Protein AF-A0A3C0GP43-F1 (afdb_monomer_lite)

Radius of gyration: 14.51 Å; chains: 1; bounding box: 31×23×42 Å

Structure (mmCIF, N/CA/C/O backbone):
data_AF-A0A3C0GP43-F1
#
_entry.id   AF-A0A3C0GP43-F1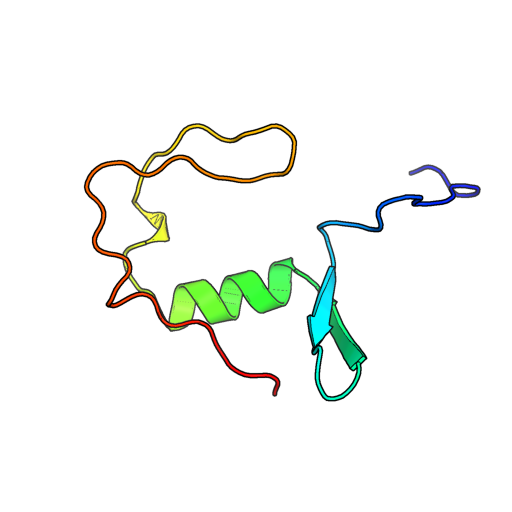
#
loop_
_atom_site.group_PDB
_atom_site.id
_atom_site.type_symbol
_atom_site.label_atom_id
_atom_site.label_alt_id
_atom_site.label_comp_id
_atom_site.label_asym_id
_atom_site.label_entity_id
_atom_site.label_seq_id
_atom_site.pdbx_PDB_ins_code
_atom_site.Cartn_x
_atom_site.Cartn_y
_ato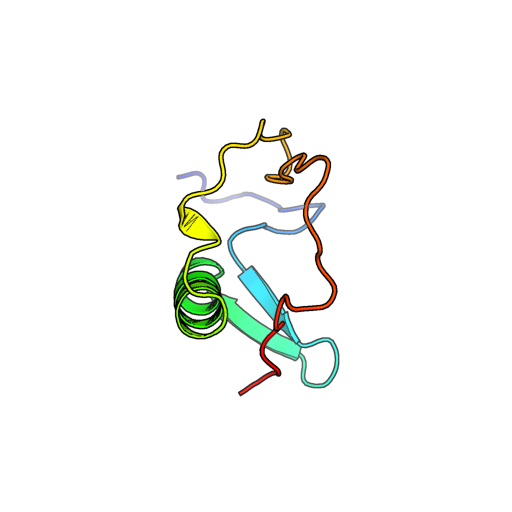m_site.Cartn_z
_atom_site.occupancy
_atom_site.B_iso_or_equiv
_atom_site.auth_seq_id
_atom_site.auth_comp_id
_atom_site.auth_asym_id
_atom_site.auth_atom_id
_atom_site.pdbx_PDB_model_num
ATOM 1 N N . GLY A 1 1 ? 4.297 -1.440 22.399 1.00 80.81 1 GLY A N 1
ATOM 2 C CA . GLY A 1 1 ? 3.281 -0.654 21.679 1.00 80.81 1 GLY A CA 1
ATOM 3 C C . GLY A 1 1 ? 2.422 0.105 22.665 1.00 80.81 1 GLY A C 1
ATOM 4 O O . GLY A 1 1 ? 2.311 -0.322 23.813 1.00 80.81 1 GLY A O 1
ATOM 5 N N . SER A 1 2 ? 1.847 1.215 22.220 1.00 88.38 2 SER A N 1
ATOM 6 C CA . SER A 1 2 ? 0.894 2.018 22.991 1.00 88.38 2 SER A CA 1
ATOM 7 C C . SER A 1 2 ? -0.449 1.289 23.109 1.00 88.38 2 SER A C 1
ATOM 9 O O . SER A 1 2 ? -0.843 0.585 22.182 1.00 88.38 2 SER A O 1
ATOM 11 N N . ARG A 1 3 ? -1.120 1.398 24.264 1.00 88.25 3 ARG A N 1
ATOM 12 C CA . ARG A 1 3 ? -2.345 0.628 24.573 1.00 88.25 3 ARG A CA 1
ATOM 13 C C . ARG A 1 3 ? -3.616 1.476 24.612 1.00 88.25 3 ARG A C 1
ATOM 15 O O . ARG A 1 3 ? -4.684 0.959 24.320 1.00 88.25 3 ARG A O 1
ATOM 22 N N . GLU A 1 4 ? -3.493 2.758 24.935 1.00 93.31 4 GLU A N 1
ATOM 23 C CA . GLU A 1 4 ? -4.608 3.708 25.027 1.00 93.31 4 GLU A CA 1
ATOM 24 C C . GLU A 1 4 ? -4.523 4.707 23.871 1.00 93.31 4 GLU A C 1
ATOM 26 O O . GLU A 1 4 ? -4.216 5.882 24.053 1.00 93.31 4 GLU A O 1
ATOM 31 N N . VAL A 1 5 ? -4.699 4.200 22.650 1.00 92.19 5 VAL A N 1
ATOM 32 C CA . VAL A 1 5 ? -4.599 4.991 21.417 1.00 92.19 5 VAL A CA 1
ATOM 33 C C . VAL A 1 5 ? -5.942 4.995 20.708 1.00 92.19 5 VAL A C 1
ATOM 35 O O . VAL A 1 5 ? -6.643 3.985 20.688 1.00 92.19 5 VAL A O 1
ATOM 38 N N . ILE A 1 6 ? -6.283 6.139 20.119 1.00 93.19 6 ILE A N 1
ATOM 39 C CA . ILE A 1 6 ? -7.414 6.284 19.208 1.00 93.19 6 ILE A CA 1
ATOM 40 C C . ILE A 1 6 ? -6.847 6.525 17.810 1.00 93.19 6 ILE A C 1
ATOM 42 O O . ILE A 1 6 ? -6.224 7.556 17.556 1.00 93.19 6 ILE A O 1
ATOM 46 N N . ASP A 1 7 ? -7.088 5.583 16.903 1.00 90.44 7 ASP A N 1
ATOM 47 C CA . ASP A 1 7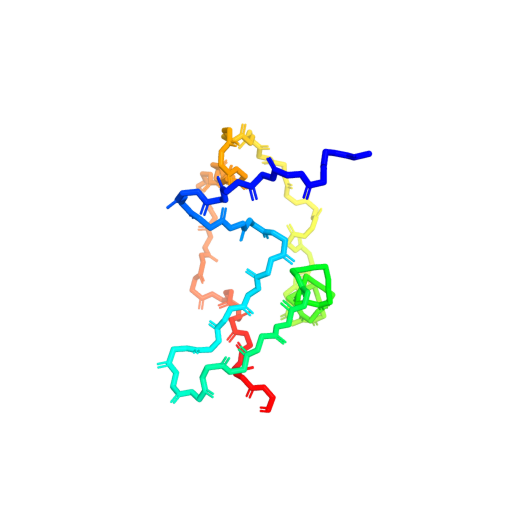 ? -6.670 5.668 15.505 1.00 90.44 7 ASP A CA 1
ATOM 48 C C . ASP A 1 7 ? -7.673 6.526 14.710 1.00 90.44 7 ASP A C 1
ATOM 50 O O . ASP A 1 7 ? -8.594 6.009 14.076 1.00 90.44 7 ASP A O 1
ATOM 54 N N . LEU A 1 8 ? -7.524 7.857 14.773 1.00 94.00 8 LEU A N 1
ATOM 55 C CA . LEU A 1 8 ? -8.483 8.816 14.191 1.00 94.00 8 LEU A CA 1
ATOM 56 C C . LEU A 1 8 ? -8.728 8.611 12.689 1.00 94.00 8 LEU A C 1
ATOM 58 O O . LEU A 1 8 ? -9.845 8.808 12.218 1.00 94.00 8 LEU A O 1
ATOM 62 N N . HIS A 1 9 ? -7.696 8.208 11.946 1.00 91.50 9 HIS A N 1
ATOM 63 C CA . HIS A 1 9 ? -7.767 7.965 10.501 1.00 91.50 9 HIS A CA 1
ATOM 64 C C . HIS A 1 9 ? -7.736 6.470 10.155 1.00 91.50 9 HIS A C 1
ATOM 66 O O . HIS A 1 9 ? -7.517 6.093 9.008 1.00 91.50 9 HIS A O 1
ATOM 72 N N . GLY A 1 10 ? -7.976 5.609 11.146 1.00 88.69 10 GLY A N 1
ATOM 73 C CA . GLY A 1 10 ? -7.840 4.168 10.994 1.00 88.69 10 GLY A CA 1
ATOM 74 C C . GLY A 1 10 ? -6.381 3.718 10.967 1.00 88.69 10 GLY A C 1
ATOM 75 O O . GLY A 1 10 ? -5.488 4.400 11.469 1.00 88.69 10 GLY A O 1
ATOM 76 N N . ARG A 1 11 ? -6.157 2.520 10.422 1.00 89.75 11 ARG A N 1
ATOM 77 C CA . ARG A 1 11 ? -4.859 1.844 10.433 1.00 89.75 11 ARG A CA 1
ATOM 78 C C . ARG A 1 11 ? -4.579 1.198 9.083 1.00 89.75 11 ARG A C 1
ATOM 80 O O . ARG A 1 11 ? -5.481 0.615 8.488 1.00 89.75 11 ARG A O 1
ATOM 87 N N . LEU A 1 12 ? -3.320 1.252 8.656 1.00 91.25 12 LEU A N 1
ATOM 88 C CA . LEU A 1 12 ? -2.845 0.651 7.403 1.00 91.25 12 LEU A CA 1
ATOM 89 C C . LEU A 1 12 ? -2.607 -0.861 7.502 1.00 91.25 12 LEU A C 1
ATOM 91 O O . LEU A 1 12 ? -2.490 -1.538 6.487 1.00 91.25 12 LEU A O 1
ATOM 95 N N . ASP A 1 13 ? -2.557 -1.416 8.713 1.00 93.69 13 ASP A N 1
ATOM 96 C CA . ASP A 1 13 ? -2.330 -2.846 8.942 1.00 93.69 13 ASP A CA 1
ATOM 97 C C . ASP A 1 13 ? -3.590 -3.709 8.741 1.00 93.69 13 ASP A C 1
ATOM 99 O O . ASP A 1 13 ? -3.551 -4.925 8.936 1.00 93.69 13 ASP A O 1
ATOM 103 N N . GLN A 1 14 ? -4.701 -3.103 8.313 1.00 94.62 14 GLN A N 1
ATOM 104 C CA . GLN A 1 14 ? -5.974 -3.771 8.080 1.00 94.62 14 GLN A CA 1
ATOM 105 C C . GLN A 1 14 ? -6.578 -3.395 6.727 1.00 94.62 14 GLN A C 1
ATOM 107 O O . GLN A 1 14 ? -6.635 -2.229 6.349 1.00 94.62 14 GLN A O 1
ATOM 112 N N . VAL A 1 15 ? -7.123 -4.395 6.040 1.00 96.31 15 VAL A N 1
ATOM 113 C CA . VAL A 1 15 ? -7.947 -4.231 4.839 1.00 96.31 15 VAL A CA 1
ATOM 114 C C . VAL A 1 15 ? -9.393 -4.537 5.210 1.00 96.31 15 VAL A C 1
ATOM 116 O O . VAL A 1 15 ? -9.653 -5.528 5.894 1.00 96.31 15 VAL A O 1
ATOM 119 N N . ARG A 1 16 ? -10.340 -3.701 4.764 1.00 96.19 16 ARG A N 1
ATOM 120 C CA . ARG A 1 16 ? -11.782 -3.929 4.954 1.00 96.19 16 ARG A CA 1
ATOM 121 C C . ARG A 1 16 ? -12.490 -4.108 3.617 1.00 96.19 16 ARG A C 1
ATOM 123 O O . ARG A 1 16 ? -12.285 -3.321 2.695 1.00 96.19 16 ARG A O 1
ATOM 130 N N . CYS A 1 17 ? -13.378 -5.089 3.535 1.00 97.00 17 CYS A N 1
ATOM 131 C CA . CYS A 1 17 ? -14.308 -5.196 2.422 1.00 97.00 17 CYS A CA 1
ATOM 132 C C . CYS A 1 17 ? -15.390 -4.114 2.543 1.00 97.00 17 CYS A C 1
ATOM 134 O O . CYS A 1 17 ? -16.037 -3.990 3.580 1.00 97.00 17 CYS A O 1
ATOM 136 N N . MET A 1 18 ? -15.627 -3.358 1.472 1.00 96.88 18 MET A N 1
ATOM 137 C CA . MET A 1 18 ? -16.680 -2.333 1.436 1.00 96.88 18 MET A CA 1
ATOM 138 C C . MET A 1 18 ? -18.090 -2.918 1.225 1.00 96.88 18 MET A C 1
ATOM 140 O O . MET A 1 18 ? -19.067 -2.189 1.349 1.00 96.88 18 MET A O 1
ATOM 144 N N . GLY A 1 19 ? -18.202 -4.212 0.891 1.00 98.06 19 GLY A N 1
ATOM 145 C CA . GLY A 1 19 ? -19.479 -4.903 0.674 1.00 98.06 19 GLY A CA 1
ATOM 146 C C . GLY A 1 19 ? -19.991 -5.684 1.889 1.00 98.06 19 GLY A C 1
ATOM 147 O O . GLY A 1 19 ? -21.175 -5.613 2.198 1.00 98.06 19 GLY A O 1
ATOM 148 N N . CYS A 1 20 ? -19.116 -6.425 2.579 1.00 97.69 20 CYS A N 1
ATOM 149 C CA . CYS A 1 20 ? -19.490 -7.283 3.717 1.00 97.69 20 CYS A CA 1
ATOM 150 C C . CYS A 1 20 ? -18.794 -6.923 5.039 1.00 97.69 20 CYS A C 1
ATOM 152 O O . CYS A 1 20 ? -18.963 -7.632 6.025 1.00 97.69 20 CYS A O 1
ATOM 154 N N . GLU A 1 21 ? -17.986 -5.858 5.060 1.00 96.94 21 GLU A N 1
ATOM 155 C CA . GLU A 1 21 ? -17.239 -5.371 6.233 1.00 96.94 21 GLU A CA 1
ATOM 156 C C . GLU A 1 21 ? -16.207 -6.343 6.832 1.00 96.94 21 GLU A C 1
ATOM 158 O O . GLU A 1 21 ? -15.595 -6.035 7.860 1.00 96.94 21 GLU A O 1
ATOM 163 N N . ALA A 1 22 ? -15.945 -7.481 6.177 1.00 96.69 22 ALA A N 1
ATOM 164 C CA . ALA A 1 22 ? -14.885 -8.402 6.571 1.00 96.69 22 ALA A CA 1
ATOM 165 C C . ALA A 1 22 ? -13.530 -7.683 6.645 1.00 96.69 22 ALA A C 1
ATOM 167 O O . ALA A 1 22 ? -13.197 -6.860 5.786 1.00 96.69 22 ALA A O 1
ATOM 168 N N . ARG A 1 23 ? -12.751 -8.005 7.681 1.00 95.69 23 ARG A N 1
ATOM 169 C CA . ARG A 1 23 ? -11.439 -7.411 7.960 1.00 95.69 23 ARG A CA 1
ATOM 170 C C . ARG A 1 23 ? -10.362 -8.476 7.873 1.00 95.69 23 ARG A C 1
ATOM 172 O O . ARG A 1 23 ? -10.501 -9.533 8.479 1.00 95.69 23 ARG A O 1
ATOM 179 N N . THR A 1 24 ? -9.288 -8.162 7.161 1.00 96.19 24 THR A N 1
ATOM 180 C CA . THR A 1 24 ? -8.132 -9.049 6.982 1.00 96.19 24 THR A CA 1
ATOM 181 C C . THR A 1 24 ? -6.854 -8.281 7.318 1.00 96.19 24 THR A C 1
ATOM 183 O O . THR A 1 24 ? -6.786 -7.083 7.013 1.00 96.19 24 THR A O 1
ATOM 186 N N . PRO A 1 25 ? -5.844 -8.914 7.939 1.00 97.12 25 PRO A N 1
ATOM 187 C CA . PRO A 1 25 ? -4.528 -8.304 8.084 1.00 97.12 25 PRO A CA 1
ATOM 188 C C . PRO A 1 25 ? -3.964 -7.876 6.725 1.00 97.12 25 PRO A C 1
ATOM 190 O O . PRO A 1 25 ? -4.053 -8.604 5.734 1.00 97.12 25 PRO A O 1
ATOM 193 N N . ARG A 1 26 ? -3.367 -6.683 6.664 1.00 96.69 26 ARG A N 1
ATOM 194 C CA . ARG A 1 26 ? -2.767 -6.156 5.428 1.00 96.69 26 ARG A CA 1
ATOM 195 C C . ARG A 1 26 ? -1.635 -7.042 4.908 1.00 96.69 26 ARG A C 1
ATOM 197 O O . ARG A 1 26 ? -1.451 -7.117 3.694 1.00 96.69 26 ARG A O 1
ATOM 204 N N . GLU A 1 27 ? -0.909 -7.698 5.811 1.00 96.62 27 GLU A N 1
ATOM 205 C CA . GLU A 1 27 ? 0.167 -8.644 5.497 1.00 96.62 27 GLU A CA 1
ATOM 206 C C . GLU A 1 27 ? -0.361 -9.894 4.783 1.00 96.62 27 GLU A C 1
ATOM 208 O O . GLU A 1 27 ? 0.161 -10.261 3.732 1.00 96.62 27 GLU A O 1
ATOM 213 N N . ASP A 1 28 ? -1.457 -10.481 5.267 1.00 97.12 28 ASP A N 1
ATOM 214 C CA . ASP A 1 28 ? -2.094 -11.627 4.609 1.00 97.12 28 ASP A CA 1
ATOM 215 C C . ASP A 1 28 ? -2.583 -11.241 3.206 1.00 97.12 28 ASP A C 1
ATOM 217 O O . ASP A 1 28 ? -2.320 -11.943 2.229 1.00 97.12 28 ASP A O 1
ATOM 221 N N . PHE A 1 29 ? -3.221 -10.071 3.073 1.00 97.12 29 PHE A N 1
ATOM 222 C CA . PHE A 1 29 ? -3.641 -9.558 1.766 1.00 97.12 29 PHE A CA 1
ATOM 223 C C . PHE A 1 29 ? -2.446 -9.271 0.837 1.00 97.12 29 PHE A C 1
ATOM 225 O O . PHE A 1 29 ? -2.553 -9.473 -0.372 1.00 97.12 29 PHE A O 1
ATOM 232 N N . GLN A 1 30 ? -1.287 -8.870 1.380 1.00 96.44 30 GLN A N 1
ATOM 233 C CA . GLN A 1 30 ? -0.059 -8.685 0.597 1.00 96.44 30 GLN A CA 1
ATOM 234 C C . GLN A 1 30 ? 0.391 -9.995 -0.050 1.00 96.44 30 GLN A C 1
ATOM 236 O O . GLN A 1 30 ? 0.758 -9.991 -1.221 1.00 96.44 30 GLN A O 1
ATOM 241 N N . GLN A 1 31 ? 0.328 -11.118 0.668 1.00 97.12 31 GLN A N 1
ATOM 242 C CA . GLN A 1 31 ? 0.706 -12.420 0.110 1.00 97.12 31 GLN A CA 1
ATOM 243 C C . GLN A 1 31 ? -0.211 -12.825 -1.052 1.00 97.12 31 GLN A C 1
ATOM 245 O O . GLN A 1 31 ? 0.258 -13.337 -2.069 1.00 97.12 31 GLN A O 1
ATOM 250 N N . VAL A 1 32 ? -1.511 -12.533 -0.946 1.00 97.25 32 VAL A N 1
ATOM 251 C CA . VAL A 1 32 ? -2.464 -12.770 -2.041 1.00 97.25 32 VAL A CA 1
ATOM 252 C C . VAL A 1 32 ? -2.145 -11.880 -3.246 1.00 97.25 32 VAL A C 1
ATOM 254 O O . VAL A 1 32 ? -2.142 -12.377 -4.373 1.00 97.25 32 VAL A O 1
ATOM 257 N N . LEU A 1 33 ? -1.832 -10.596 -3.028 1.00 97.12 33 LEU A N 1
ATOM 258 C CA . LEU A 1 33 ? -1.422 -9.680 -4.097 1.00 97.12 33 LEU A CA 1
ATOM 259 C C . LEU A 1 33 ? -0.169 -10.180 -4.822 1.00 97.12 33 LEU A C 1
ATOM 261 O O . LEU A 1 33 ? -0.169 -10.218 -6.050 1.00 97.12 33 LEU A O 1
ATOM 265 N N . LEU A 1 34 ? 0.857 -10.617 -4.087 1.00 96.94 34 LEU A N 1
ATOM 266 C CA . LEU A 1 34 ? 2.093 -11.162 -4.660 1.00 96.94 34 LEU A CA 1
ATOM 267 C C . LEU A 1 34 ? 1.829 -12.405 -5.515 1.00 96.94 34 LEU A C 1
ATOM 269 O O . LEU A 1 34 ? 2.350 -12.520 -6.622 1.00 96.94 34 LEU A O 1
ATOM 273 N N . ALA A 1 35 ? 0.970 -13.309 -5.039 1.00 97.12 35 ALA A N 1
ATOM 274 C CA . ALA A 1 35 ? 0.618 -14.519 -5.776 1.00 97.12 35 ALA A CA 1
ATOM 275 C C . ALA A 1 35 ? -0.107 -14.229 -7.105 1.00 97.12 35 ALA A C 1
ATOM 277 O O . ALA A 1 35 ? 0.082 -14.962 -8.075 1.00 97.12 35 ALA A O 1
ATOM 278 N N . HIS A 1 36 ? -0.923 -13.171 -7.168 1.00 97.25 36 HIS A N 1
ATOM 279 C CA . HIS A 1 36 ? -1.671 -12.797 -8.377 1.00 97.25 36 HIS A CA 1
ATOM 280 C C . HIS A 1 36 ? -0.877 -11.898 -9.334 1.00 97.25 36 HIS A C 1
ATOM 282 O O . HIS A 1 36 ? -1.228 -11.796 -10.510 1.00 97.25 36 HIS A O 1
ATOM 288 N N . ASN A 1 37 ? 0.188 -11.260 -8.846 1.00 97.19 37 ASN A N 1
ATOM 289 C CA . ASN A 1 37 ? 0.955 -10.248 -9.567 1.00 97.19 37 ASN A CA 1
ATOM 290 C C . ASN A 1 37 ? 2.460 -10.569 -9.547 1.00 97.19 37 ASN A C 1
ATOM 292 O O . ASN A 1 37 ? 3.250 -9.785 -9.015 1.00 97.19 37 ASN A O 1
ATOM 296 N N . PRO A 1 38 ? 2.891 -11.713 -10.109 1.00 95.44 38 PRO A N 1
ATOM 297 C CA . PRO A 1 38 ? 4.300 -12.089 -10.097 1.00 95.44 38 PRO A CA 1
ATOM 298 C C . PRO A 1 38 ? 5.165 -11.036 -10.806 1.00 95.44 38 PRO A C 1
ATOM 300 O O . PRO A 1 38 ? 4.837 -10.599 -11.910 1.00 95.44 38 PRO A O 1
ATOM 303 N N . GLY A 1 39 ? 6.279 -10.654 -10.175 1.00 92.94 39 GLY A N 1
ATOM 304 C CA . GLY A 1 39 ? 7.245 -9.684 -10.701 1.00 92.94 39 GLY A CA 1
ATOM 305 C C . GLY A 1 39 ? 7.010 -8.237 -10.260 1.00 92.94 39 GLY A C 1
ATOM 306 O O . GLY A 1 39 ? 7.893 -7.406 -10.447 1.00 92.94 39 GLY A O 1
ATOM 307 N N . TRP A 1 40 ? 5.869 -7.924 -9.641 1.00 93.69 40 TRP A N 1
ATOM 308 C CA . TRP A 1 40 ? 5.599 -6.578 -9.116 1.00 93.69 40 TRP A CA 1
ATOM 309 C C . TRP A 1 40 ? 6.430 -6.233 -7.879 1.00 93.69 40 TRP A C 1
ATOM 311 O O . TRP A 1 40 ? 6.724 -5.070 -7.636 1.00 93.69 40 TRP A O 1
ATOM 321 N N . ASP A 1 41 ? 6.853 -7.242 -7.125 1.00 91.62 41 ASP A N 1
ATOM 322 C CA . ASP A 1 41 ? 7.750 -7.128 -5.973 1.00 91.62 41 ASP A CA 1
ATOM 323 C C . ASP A 1 41 ? 9.193 -6.761 -6.334 1.00 91.62 41 ASP A C 1
ATOM 325 O O . ASP A 1 41 ? 9.993 -6.463 -5.451 1.00 91.62 41 ASP A O 1
ATOM 329 N N . GLN A 1 42 ? 9.531 -6.792 -7.623 1.00 91.69 42 GLN A N 1
ATOM 330 C CA . GLN A 1 42 ? 10.866 -6.474 -8.129 1.00 91.69 42 GLN A CA 1
ATOM 331 C C . GLN A 1 42 ? 10.994 -5.014 -8.578 1.00 91.69 42 GLN A C 1
ATOM 333 O O . GLN A 1 42 ? 12.089 -4.586 -8.942 1.00 91.69 42 GLN A O 1
ATOM 338 N N . LEU A 1 43 ? 9.887 -4.267 -8.591 1.00 90.88 43 LEU A N 1
ATOM 339 C CA . LEU A 1 43 ? 9.877 -2.852 -8.939 1.00 90.88 43 LEU A CA 1
ATOM 340 C C . LEU A 1 43 ? 10.404 -2.023 -7.765 1.00 90.88 43 LEU A C 1
ATOM 342 O O . LEU A 1 43 ? 10.086 -2.298 -6.608 1.00 90.88 43 LEU A O 1
ATOM 346 N N . ASP A 1 44 ? 11.193 -0.998 -8.077 1.00 88.75 44 ASP A N 1
ATOM 347 C CA . ASP A 1 44 ? 11.694 -0.039 -7.095 1.00 88.75 44 ASP A CA 1
ATOM 348 C C . ASP A 1 44 ? 10.876 1.254 -7.178 1.00 88.75 44 ASP A C 1
ATOM 350 O O . ASP A 1 44 ? 10.595 1.745 -8.274 1.00 88.75 44 ASP A O 1
ATOM 354 N N . ALA A 1 45 ? 10.477 1.781 -6.024 1.00 89.31 45 ALA A N 1
ATOM 355 C CA . ALA A 1 45 ? 9.665 2.986 -5.906 1.00 89.31 45 ALA A CA 1
ATOM 356 C C . ALA A 1 45 ? 9.942 3.716 -4.595 1.00 89.31 45 ALA A C 1
ATOM 358 O O . ALA A 1 45 ? 10.142 3.110 -3.537 1.00 89.31 45 ALA A O 1
ATOM 359 N N . ALA A 1 46 ? 9.883 5.045 -4.659 1.00 88.75 46 ALA A N 1
ATOM 360 C CA . ALA A 1 46 ? 9.877 5.871 -3.464 1.00 88.75 46 ALA A CA 1
ATOM 361 C C . ALA A 1 46 ? 8.570 5.648 -2.690 1.00 88.75 46 ALA A C 1
ATOM 363 O O . ALA A 1 46 ? 7.495 5.620 -3.285 1.00 88.75 46 ALA A O 1
ATOM 364 N N . GLN A 1 47 ? 8.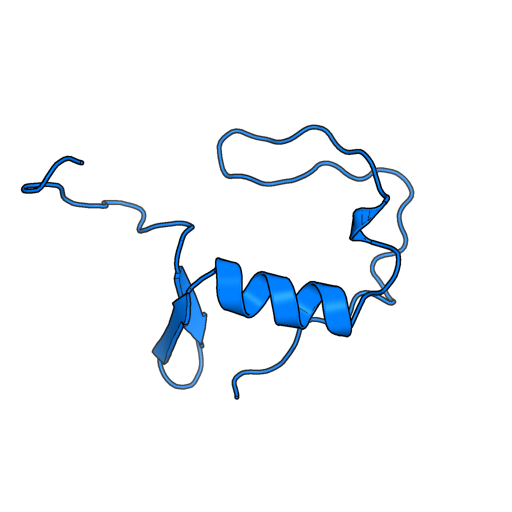674 5.500 -1.366 1.00 88.19 47 GLN A N 1
ATOM 365 C CA . GLN A 1 47 ? 7.517 5.337 -0.483 1.00 88.19 47 GLN A CA 1
ATOM 366 C C . GLN A 1 47 ? 7.143 6.663 0.184 1.00 88.19 47 GLN A C 1
ATOM 368 O O . GLN A 1 47 ? 7.988 7.328 0.792 1.00 88.19 47 GLN A O 1
ATOM 373 N N . ALA A 1 48 ? 5.865 7.017 0.110 1.00 88.69 48 ALA A N 1
ATOM 374 C CA . ALA A 1 48 ? 5.264 8.133 0.819 1.00 88.69 48 ALA A CA 1
ATOM 375 C C . ALA A 1 48 ? 4.946 7.766 2.290 1.00 88.69 48 ALA A C 1
ATOM 377 O O . ALA A 1 48 ? 4.918 6.587 2.655 1.00 88.69 48 ALA A O 1
ATOM 378 N N . PRO A 1 49 ? 4.710 8.752 3.182 1.00 85.81 49 PRO A N 1
ATOM 379 C CA . PRO A 1 49 ? 4.472 8.496 4.610 1.00 85.81 49 PRO A CA 1
ATOM 380 C C . PRO A 1 49 ? 3.229 7.654 4.943 1.00 85.81 49 PRO A C 1
ATOM 382 O O . PRO A 1 49 ? 3.147 7.102 6.039 1.00 85.81 49 PRO A O 1
ATOM 385 N N . ASP A 1 50 ? 2.259 7.582 4.038 1.00 86.06 50 ASP A N 1
ATOM 386 C CA . ASP A 1 50 ? 1.062 6.737 4.122 1.00 86.06 50 ASP A CA 1
ATOM 387 C C . ASP A 1 50 ? 1.262 5.336 3.519 1.00 86.06 50 ASP A C 1
ATOM 389 O O . ASP A 1 50 ? 0.361 4.501 3.592 1.00 86.06 50 ASP A O 1
ATOM 393 N N . GLY A 1 51 ? 2.457 5.049 2.999 1.00 86.56 51 GLY A N 1
ATOM 394 C CA . GLY A 1 51 ? 2.813 3.770 2.397 1.00 86.56 51 GLY A CA 1
ATOM 395 C C . GLY A 1 51 ? 2.519 3.673 0.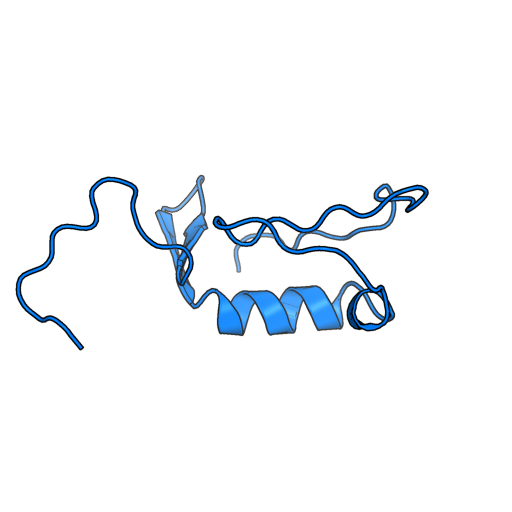900 1.00 86.56 51 GLY A C 1
ATOM 396 O O . GLY A 1 51 ? 2.727 2.594 0.341 1.00 86.56 51 GLY A O 1
ATOM 397 N N . ASP A 1 52 ? 2.075 4.756 0.254 1.00 91.31 52 ASP A N 1
ATOM 398 C CA . ASP A 1 52 ? 1.935 4.795 -1.202 1.00 91.31 52 ASP A CA 1
ATOM 399 C C . ASP A 1 52 ? 3.310 4.745 -1.882 1.00 91.31 52 ASP A C 1
ATOM 401 O O . ASP A 1 52 ? 4.315 5.195 -1.331 1.00 91.31 52 ASP A O 1
ATOM 405 N N . ALA A 1 53 ? 3.359 4.156 -3.076 1.00 90.62 53 ALA A N 1
ATOM 406 C CA . ALA A 1 53 ? 4.579 3.975 -3.853 1.00 90.62 53 ALA A CA 1
ATOM 407 C C . ALA A 1 53 ? 4.433 4.642 -5.225 1.00 90.62 53 ALA A C 1
ATOM 409 O O . ALA A 1 53 ? 3.524 4.298 -5.984 1.00 90.62 53 ALA A O 1
ATOM 410 N N . ASP A 1 54 ? 5.346 5.556 -5.549 1.00 89.75 54 ASP A N 1
ATOM 411 C CA . ASP A 1 54 ? 5.358 6.246 -6.840 1.00 89.75 54 ASP A CA 1
ATOM 412 C C . ASP A 1 54 ? 6.061 5.375 -7.892 1.00 89.75 54 ASP A C 1
ATOM 414 O O . ASP A 1 54 ? 7.285 5.224 -7.886 1.00 89.75 54 ASP A O 1
ATOM 418 N N . LEU A 1 55 ? 5.268 4.774 -8.784 1.00 89.19 55 LEU A N 1
ATOM 419 C CA . LEU A 1 55 ? 5.730 3.942 -9.897 1.00 89.19 55 LEU A CA 1
ATOM 420 C C . LEU A 1 55 ? 5.440 4.639 -11.232 1.00 89.19 55 LEU A C 1
ATOM 422 O O . LEU A 1 55 ? 4.311 4.606 -11.729 1.00 89.19 55 LEU A O 1
ATOM 426 N N . ASP A 1 56 ? 6.476 5.233 -11.821 1.00 86.00 56 ASP A N 1
ATOM 427 C CA . ASP A 1 56 ? 6.412 5.853 -13.146 1.00 86.00 56 ASP A CA 1
ATOM 428 C C . ASP A 1 56 ? 6.535 4.805 -14.265 1.00 86.00 56 ASP A C 1
ATOM 430 O O . ASP A 1 56 ? 7.223 3.794 -14.125 1.00 86.00 56 ASP A O 1
ATOM 434 N N . ASP A 1 57 ? 5.872 5.054 -15.397 1.00 86.12 57 ASP A N 1
ATOM 435 C CA . ASP A 1 57 ? 5.928 4.223 -16.613 1.00 86.12 57 ASP A CA 1
ATOM 436 C C . ASP A 1 57 ? 5.518 2.740 -16.438 1.00 86.12 57 ASP A C 1
ATOM 438 O O . ASP A 1 57 ? 5.810 1.894 -17.290 1.00 86.12 57 ASP A O 1
ATOM 442 N N . VAL A 1 58 ? 4.786 2.407 -15.368 1.00 90.56 58 VAL A N 1
ATOM 443 C CA . VAL A 1 58 ? 4.256 1.055 -15.123 1.00 90.56 58 VAL A CA 1
ATOM 444 C C . VAL A 1 58 ? 2.828 0.910 -15.663 1.00 90.56 58 VAL A C 1
ATOM 446 O O . VAL A 1 58 ? 1.942 1.718 -15.389 1.00 90.56 58 VAL A O 1
ATOM 449 N N . ASP A 1 59 ? 2.574 -0.166 -16.413 1.00 90.75 59 ASP A N 1
ATOM 450 C CA . ASP A 1 59 ? 1.231 -0.519 -16.888 1.00 90.75 59 ASP A CA 1
ATOM 451 C C . ASP A 1 59 ? 0.431 -1.270 -15.810 1.00 90.75 59 ASP A C 1
ATOM 453 O O . ASP A 1 59 ? 0.555 -2.484 -15.629 1.00 90.75 59 ASP A O 1
ATOM 457 N N . PHE A 1 60 ? -0.450 -0.542 -15.126 1.00 93.25 60 PHE A N 1
ATOM 458 C CA . PHE A 1 60 ? -1.345 -1.092 -14.106 1.00 93.25 60 PHE A CA 1
ATOM 459 C C . PHE A 1 60 ? -2.537 -1.878 -14.663 1.00 93.25 60 PHE A C 1
ATOM 461 O O . PHE A 1 60 ? -3.233 -2.531 -13.888 1.00 93.25 60 PHE A O 1
ATOM 468 N N . SER A 1 61 ? -2.792 -1.878 -15.977 1.00 93.81 61 SER A N 1
ATOM 469 C CA . SER A 1 61 ? -3.965 -2.565 -16.551 1.00 93.81 61 SER A CA 1
ATOM 470 C C . SER A 1 61 ? -3.962 -4.079 -16.316 1.00 93.81 61 SER A C 1
ATOM 472 O O . SER A 1 61 ? -5.008 -4.727 -16.368 1.00 93.81 61 SER A O 1
ATOM 474 N N . ARG A 1 62 ? -2.780 -4.640 -16.044 1.00 92.06 62 ARG A N 1
ATOM 475 C CA . ARG A 1 62 ? -2.566 -6.060 -15.748 1.00 92.06 62 ARG A CA 1
ATOM 476 C C . ARG A 1 6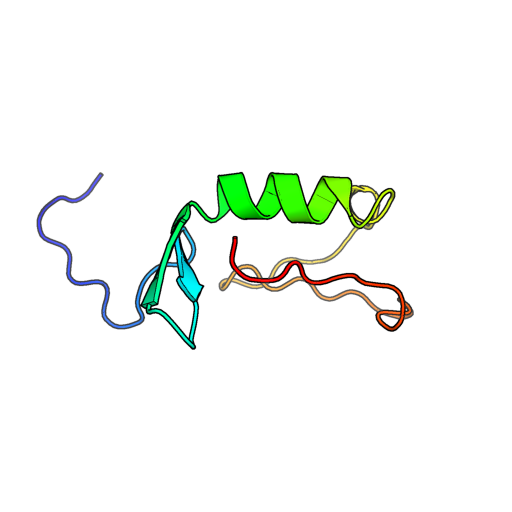2 ? -2.484 -6.362 -14.256 1.00 92.06 62 ARG A C 1
ATOM 478 O O . ARG A 1 62 ? -2.400 -7.536 -13.900 1.00 92.06 62 ARG A O 1
ATOM 485 N N . PHE A 1 63 ? -2.490 -5.338 -13.402 1.00 96.19 63 PHE A N 1
ATOM 486 C CA . PHE A 1 63 ? -2.496 -5.526 -11.960 1.00 96.19 63 PHE A CA 1
ATOM 487 C C . PHE A 1 63 ? -3.847 -6.091 -11.523 1.00 96.19 63 PHE A C 1
ATOM 489 O O . PHE A 1 63 ? -4.907 -5.521 -11.783 1.00 96.19 63 PHE A O 1
ATOM 496 N N . GLN A 1 64 ? -3.812 -7.229 -10.849 1.00 97.50 64 GLN A N 1
ATOM 497 C CA . GLN A 1 64 ? -4.984 -7.924 -10.350 1.00 97.50 64 GLN A CA 1
ATOM 498 C C . GLN A 1 64 ? -5.181 -7.595 -8.875 1.00 97.50 64 GLN A C 1
ATOM 500 O O . GLN A 1 64 ? -4.354 -7.947 -8.033 1.00 97.50 64 GLN A O 1
ATOM 505 N N . VAL A 1 65 ? -6.308 -6.957 -8.562 1.00 96.62 65 VAL A N 1
ATOM 506 C CA . VAL A 1 65 ? -6.764 -6.737 -7.185 1.00 96.62 65 VAL A CA 1
ATOM 507 C C . VAL A 1 65 ? -7.698 -7.890 -6.794 1.00 96.62 65 VAL A C 1
ATOM 509 O O . VAL A 1 65 ? -8.776 -8.010 -7.382 1.00 96.62 65 VAL A O 1
ATOM 512 N N . PRO A 1 66 ? -7.319 -8.751 -5.831 1.00 95.75 66 PRO A N 1
ATOM 513 C CA . PRO A 1 66 ? -8.151 -9.866 -5.397 1.00 95.75 66 PRO A CA 1
ATOM 514 C C . PRO A 1 66 ? -9.477 -9.389 -4.797 1.00 95.75 66 PRO A C 1
ATOM 516 O O . PRO A 1 66 ? -9.528 -8.383 -4.085 1.00 95.75 66 PRO A O 1
ATOM 519 N N . ALA A 1 67 ? -10.549 -10.137 -5.057 1.00 95.25 67 ALA A N 1
ATOM 520 C CA . ALA A 1 67 ? -11.842 -9.908 -4.423 1.00 95.25 67 ALA A CA 1
ATOM 521 C C . ALA A 1 67 ? -11.817 -10.308 -2.936 1.00 95.25 67 ALA A C 1
ATOM 523 O O . ALA A 1 67 ? -10.902 -10.988 -2.469 1.00 95.25 67 ALA A O 1
ATOM 524 N N . CYS A 1 68 ? -12.853 -9.903 -2.197 1.00 95.12 68 CYS A N 1
ATOM 525 C CA . CYS A 1 68 ? -13.099 -10.443 -0.861 1.00 95.12 68 CYS A CA 1
ATOM 526 C C . CYS A 1 68 ? -13.224 -11.980 -0.940 1.00 95.12 68 CYS A C 1
ATOM 528 O O . CYS A 1 68 ? -13.933 -12.446 -1.838 1.00 95.12 68 CYS A O 1
ATOM 530 N N . PRO A 1 69 ? -12.567 -12.738 -0.038 1.00 85.31 69 PRO A N 1
ATOM 531 C CA . PRO A 1 69 ? -12.784 -14.176 0.101 1.00 85.31 69 PRO A CA 1
ATOM 532 C C . PRO A 1 69 ? -14.247 -14.535 0.379 1.00 85.31 69 PRO A C 1
ATOM 534 O O . PRO A 1 69 ? -14.956 -13.695 0.991 1.00 85.31 69 PRO A O 1
#

Secondary structure (DSSP, 8-state):
--SS---TT--TTEEE-TTT--EEEHHHHHHHHHHHSTTGGG---EEPTTS-EE-TT--GGG---PPP-

Foldseek 3Di:
DDDPDDPPVDDPQWDADPPPRDIDGPVVQVVVQCVQDPPPVVDDFDADPSGDTDDPPDDCPSRDRDDDD

Sequence (69 aa):
GSREVIDLHGRLDQVRCMGCEARTPREDFQQVLLAHNPGWDQLDAAQAPDGDADLDDVDFSRFQVPACP

pLDDT: mean 92.93, std 4.0, range [80.81, 98.06]